Protein AF-A0A5C5Y5F8-F1 (afdb_monomer)

Structure (mmCIF, N/CA/C/O backbone):
data_AF-A0A5C5Y5F8-F1
#
_entry.id   AF-A0A5C5Y5F8-F1
#
loop_
_atom_site.group_PDB
_atom_site.id
_atom_site.type_symbol
_atom_site.label_atom_id
_atom_site.label_alt_id
_atom_site.label_comp_id
_atom_site.label_asym_id
_atom_site.label_entity_id
_atom_site.label_seq_id
_atom_site.pdbx_PDB_ins_code
_atom_site.Cartn_x
_atom_site.Cartn_y
_atom_site.Cartn_z
_atom_site.occupancy
_atom_site.B_iso_or_equiv
_atom_site.auth_seq_id
_atom_site.auth_comp_id
_atom_site.auth_asym_id
_atom_site.auth_atom_id
_atom_site.pdbx_PDB_model_num
ATOM 1 N N . MET A 1 1 ? -22.572 5.692 8.725 1.00 45.22 1 MET A N 1
ATOM 2 C CA . MET A 1 1 ? -22.097 5.586 7.324 1.00 45.22 1 MET A CA 1
ATOM 3 C C . MET A 1 1 ? -20.561 5.686 7.292 1.00 45.22 1 MET A C 1
ATOM 5 O O . MET A 1 1 ? -20.012 6.594 6.683 1.00 45.22 1 MET A O 1
ATOM 9 N N . PHE A 1 2 ? -19.858 4.784 7.994 1.00 50.84 2 PHE A N 1
ATOM 10 C CA . PHE A 1 2 ? -18.393 4.845 8.176 1.00 50.84 2 PHE A CA 1
ATOM 11 C C . PHE A 1 2 ? -17.602 4.019 7.145 1.00 50.84 2 PHE A C 1
ATOM 13 O O . PHE A 1 2 ? -16.431 4.307 6.921 1.00 50.84 2 PHE A O 1
ATOM 20 N N . GLY A 1 3 ? -18.253 3.084 6.436 1.00 60.44 3 GLY A N 1
ATOM 21 C CA . GLY A 1 3 ? -17.602 2.252 5.410 1.00 60.44 3 GLY A CA 1
ATOM 22 C C . GLY A 1 3 ? -16.986 3.058 4.264 1.00 60.44 3 GLY A C 1
ATOM 23 O O . GLY A 1 3 ? -15.860 2.814 3.865 1.00 60.44 3 GLY A O 1
ATOM 24 N N . ASN A 1 4 ? -17.635 4.142 3.831 1.00 75.56 4 ASN A N 1
ATOM 25 C CA . ASN A 1 4 ? -17.259 4.836 2.594 1.00 75.56 4 ASN A CA 1
ATOM 26 C C . ASN A 1 4 ? -15.853 5.485 2.619 1.00 75.56 4 ASN A C 1
ATOM 28 O O . ASN A 1 4 ? -15.231 5.650 1.575 1.00 75.56 4 ASN A O 1
ATOM 32 N N . ARG A 1 5 ? -15.325 5.878 3.790 1.00 80.94 5 ARG A N 1
ATOM 33 C CA . ARG A 1 5 ? -13.955 6.431 3.885 1.00 80.94 5 ARG A CA 1
ATOM 34 C C . ARG A 1 5 ? -12.899 5.330 3.856 1.00 80.94 5 ARG A C 1
ATOM 36 O O . ARG A 1 5 ? -11.928 5.449 3.112 1.00 80.94 5 ARG A O 1
ATOM 43 N N . LYS A 1 6 ? -13.131 4.256 4.610 1.00 83.56 6 LYS A N 1
ATOM 44 C CA . LYS A 1 6 ? -12.255 3.087 4.642 1.00 83.56 6 LYS A CA 1
ATOM 45 C C . LYS A 1 6 ? -12.235 2.381 3.286 1.00 83.56 6 LYS A C 1
ATOM 47 O O . LYS A 1 6 ? -11.163 2.150 2.749 1.00 83.56 6 LYS A O 1
ATOM 52 N N . ASP A 1 7 ? -13.399 2.165 2.678 1.00 86.75 7 ASP A N 1
ATOM 53 C CA . ASP A 1 7 ? -13.534 1.521 1.366 1.00 86.75 7 ASP A CA 1
ATOM 54 C C . ASP A 1 7 ? -12.803 2.303 0.270 1.00 86.75 7 ASP A C 1
ATOM 56 O O . ASP A 1 7 ? -12.129 1.717 -0.575 1.00 86.75 7 ASP A O 1
ATOM 60 N N . LYS A 1 8 ? -12.862 3.642 0.308 1.00 87.75 8 LYS A N 1
ATOM 61 C CA . LYS A 1 8 ? -12.098 4.494 -0.616 1.00 87.75 8 LYS A CA 1
ATOM 62 C C . LYS A 1 8 ? -10.593 4.332 -0.439 1.00 87.75 8 LYS A C 1
ATOM 64 O O . LYS A 1 8 ? -9.876 4.275 -1.437 1.00 87.75 8 LYS A O 1
ATOM 69 N N . LEU A 1 9 ? -10.112 4.269 0.801 1.00 89.69 9 LEU A N 1
ATOM 70 C CA . LEU A 1 9 ? -8.695 4.048 1.076 1.00 89.69 9 LEU A CA 1
ATOM 71 C C . LEU A 1 9 ? -8.271 2.634 0.678 1.00 89.69 9 LEU A C 1
ATOM 73 O O . LEU A 1 9 ? -7.252 2.487 0.017 1.00 89.69 9 LEU A O 1
ATOM 77 N N . GLN A 1 10 ? -9.082 1.617 0.968 1.00 88.88 10 GLN A N 1
ATOM 78 C CA . GLN A 1 10 ? -8.828 0.228 0.583 1.00 88.88 10 GLN A CA 1
ATOM 79 C C . GLN A 1 10 ? -8.762 0.069 -0.943 1.00 88.88 10 GLN A C 1
ATOM 81 O O . GLN A 1 10 ? -7.858 -0.573 -1.474 1.00 88.88 10 GLN A O 1
ATOM 86 N N . ALA A 1 11 ? -9.683 0.708 -1.669 1.00 91.94 11 ALA A N 1
ATOM 87 C CA . ALA A 1 11 ? -9.669 0.731 -3.128 1.00 91.94 11 ALA A CA 1
ATOM 88 C C . ALA A 1 11 ? -8.412 1.430 -3.670 1.00 91.94 11 ALA A C 1
ATOM 90 O O . ALA A 1 11 ? -7.806 0.962 -4.635 1.00 91.94 11 ALA A O 1
ATOM 91 N N . LYS A 1 12 ? -7.988 2.529 -3.033 1.00 91.56 12 LYS A N 1
ATOM 92 C CA . LYS A 1 12 ? -6.776 3.264 -3.410 1.00 91.56 12 LYS A CA 1
ATOM 93 C C . LYS A 1 12 ? -5.507 2.457 -3.119 1.00 91.56 12 LYS A C 1
ATOM 95 O O . LYS A 1 12 ? -4.630 2.415 -3.972 1.00 91.56 12 LYS A O 1
ATOM 100 N N . TYR A 1 13 ? -5.451 1.765 -1.982 1.00 93.75 13 TYR A N 1
ATOM 101 C CA . TYR A 1 13 ? -4.386 0.828 -1.624 1.00 93.75 13 TYR A CA 1
ATOM 102 C C . TYR A 1 13 ? -4.230 -0.268 -2.681 1.00 93.75 13 TYR A C 1
ATOM 104 O O . TYR A 1 13 ? -3.152 -0.434 -3.246 1.00 93.75 13 TYR A O 1
ATOM 112 N N . ASN A 1 14 ? -5.327 -0.958 -3.010 1.00 92.94 14 ASN A N 1
ATOM 113 C CA . ASN A 1 14 ? -5.317 -2.027 -4.007 1.00 92.94 14 ASN A CA 1
ATOM 114 C C . ASN A 1 14 ? -4.851 -1.518 -5.373 1.00 92.94 14 ASN A C 1
ATOM 116 O O . ASN A 1 14 ? -4.036 -2.166 -6.028 1.00 92.94 14 ASN A O 1
ATOM 120 N N . LYS A 1 15 ? -5.316 -0.331 -5.779 1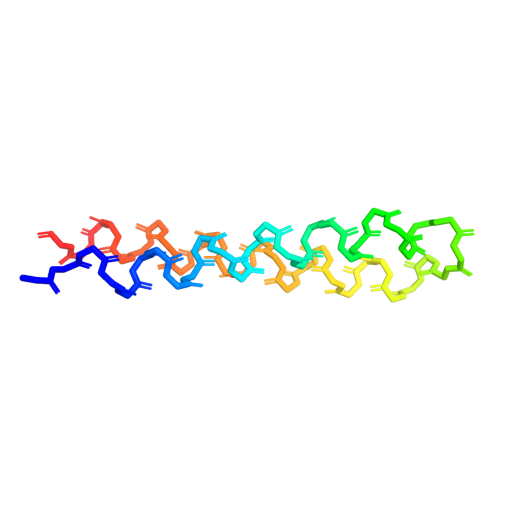.00 94.62 15 LYS A N 1
ATOM 121 C CA . LYS A 1 15 ? -4.902 0.288 -7.039 1.00 94.62 15 LYS A CA 1
ATOM 122 C C . LYS A 1 15 ? -3.407 0.608 -7.058 1.00 94.62 15 LYS A C 1
ATOM 124 O O . LYS A 1 15 ? -2.732 0.255 -8.018 1.00 94.62 15 LYS A O 1
ATOM 129 N N . LEU A 1 16 ? -2.882 1.231 -6.002 1.00 93.81 16 LEU A N 1
ATOM 130 C CA . LEU A 1 16 ? -1.454 1.550 -5.890 1.00 93.81 16 LEU A CA 1
ATOM 131 C C . LEU A 1 16 ? -0.588 0.292 -5.884 1.00 93.81 16 LEU A C 1
ATOM 133 O O . LEU A 1 16 ? 0.479 0.281 -6.491 1.00 93.81 16 LEU A O 1
ATOM 137 N N . MET A 1 17 ? -1.054 -0.777 -5.241 1.00 91.69 17 MET A N 1
ATOM 138 C CA . MET A 1 17 ? -0.310 -2.027 -5.185 1.00 91.69 17 MET A CA 1
ATOM 139 C C . MET A 1 17 ? -0.296 -2.754 -6.535 1.00 91.69 17 MET A C 1
ATOM 141 O O . MET A 1 17 ? 0.736 -3.293 -6.937 1.00 91.69 17 MET A O 1
ATOM 145 N N . GLN A 1 18 ? -1.405 -2.696 -7.277 1.00 93.88 18 GLN A N 1
ATOM 146 C CA . GLN A 1 18 ? -1.466 -3.192 -8.649 1.00 93.88 18 GLN A CA 1
ATOM 147 C C . GLN A 1 18 ? -0.574 -2.362 -9.588 1.00 93.88 18 GLN A C 1
ATOM 149 O O . GLN A 1 18 ? 0.232 -2.932 -10.319 1.00 93.88 18 GLN A O 1
ATOM 154 N N . GLU A 1 19 ? -0.634 -1.028 -9.505 1.00 93.12 19 GLU A N 1
ATOM 155 C CA . GLU A 1 19 ? 0.249 -0.129 -10.262 1.00 93.12 19 GLU A CA 1
ATO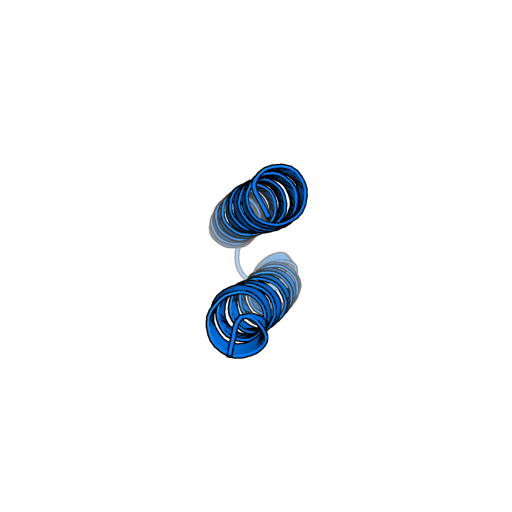M 156 C C . GLU A 1 19 ? 1.725 -0.386 -9.931 1.00 93.12 19 GLU A C 1
ATOM 158 O O . GLU A 1 19 ? 2.557 -0.461 -10.830 1.00 93.12 19 GLU A O 1
ATOM 163 N N . SER A 1 20 ? 2.060 -0.582 -8.652 1.00 94.12 20 SER A N 1
ATOM 164 C CA . SER A 1 20 ? 3.399 -0.972 -8.201 1.00 94.12 20 SER A CA 1
ATOM 165 C C . SER A 1 20 ? 3.853 -2.274 -8.860 1.00 94.12 20 SER A C 1
ATOM 167 O O . SER A 1 20 ? 4.993 -2.362 -9.318 1.00 94.12 20 SER A O 1
ATOM 169 N N . TYR A 1 21 ? 2.978 -3.281 -8.928 1.00 91.88 21 TYR A N 1
ATOM 170 C CA . TYR A 1 21 ? 3.296 -4.573 -9.531 1.00 91.88 21 TYR A CA 1
ATOM 171 C C . TYR A 1 21 ? 3.519 -4.459 -11.042 1.00 91.88 21 TYR A C 1
ATOM 173 O O . TYR A 1 21 ? 4.533 -4.935 -11.551 1.00 91.88 21 TYR A O 1
ATOM 181 N N . GLU A 1 22 ? 2.640 -3.757 -11.754 1.00 93.56 22 GLU A N 1
ATOM 182 C CA . GLU A 1 22 ? 2.792 -3.494 -13.189 1.00 93.56 22 GLU A CA 1
ATOM 183 C C . GLU A 1 22 ? 4.087 -2.713 -13.472 1.00 93.56 22 GLU A C 1
ATOM 185 O O . GLU A 1 22 ? 4.899 -3.102 -14.317 1.00 93.56 22 GLU A O 1
ATOM 190 N N . LEU A 1 23 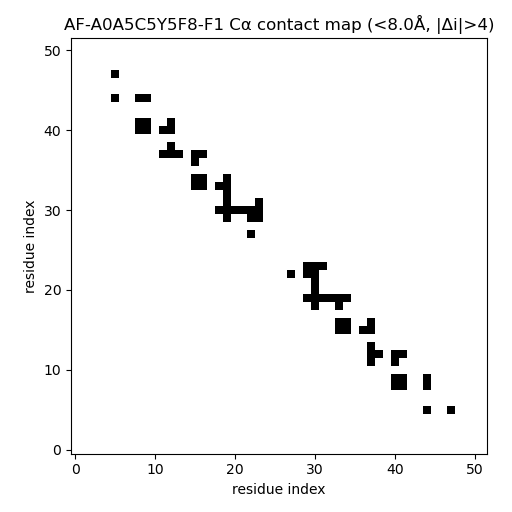? 4.354 -1.6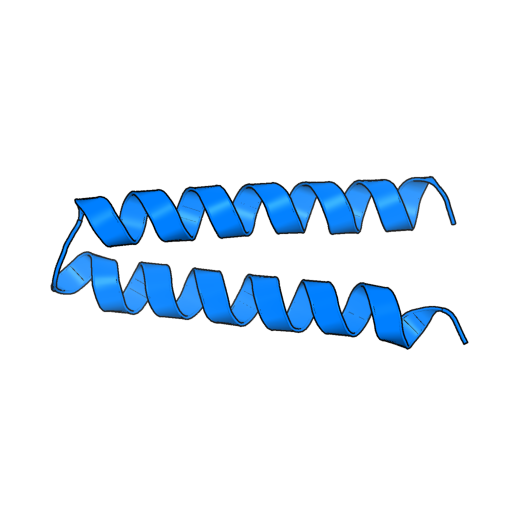69 -12.682 1.00 93.62 23 LEU A N 1
ATOM 191 C CA . LEU A 1 23 ? 5.572 -0.868 -12.776 1.00 93.62 23 LEU A CA 1
ATOM 192 C C . LEU A 1 23 ? 6.824 -1.633 -12.353 1.00 93.62 23 LEU A C 1
ATOM 194 O O . LEU A 1 23 ? 7.906 -1.240 -12.769 1.00 93.62 23 LEU A O 1
ATOM 198 N N . SER A 1 24 ? 6.735 -2.724 -11.589 1.00 89.12 24 SER A N 1
ATOM 199 C CA . SER A 1 24 ? 7.923 -3.508 -11.211 1.00 89.12 24 SER A CA 1
ATOM 200 C C . SER A 1 24 ? 8.636 -4.087 -12.438 1.00 89.12 24 SER A C 1
ATOM 202 O O . SER A 1 24 ? 9.860 -4.216 -12.445 1.00 89.12 24 SER A O 1
ATOM 204 N N . THR A 1 25 ? 7.872 -4.343 -13.505 1.00 91.19 25 THR A N 1
ATOM 205 C CA . THR A 1 25 ? 8.375 -4.871 -14.778 1.00 91.19 25 THR A CA 1
ATOM 206 C C . THR A 1 25 ? 8.892 -3.784 -15.723 1.00 91.19 25 THR A C 1
ATOM 208 O O . THR A 1 25 ? 9.739 -4.062 -16.567 1.00 91.19 25 THR A O 1
ATOM 211 N N . VAL A 1 26 ? 8.423 -2.540 -15.568 1.00 92.38 26 VAL A N 1
ATOM 212 C CA . VAL A 1 26 ? 8.720 -1.426 -16.488 1.00 92.38 26 VAL A CA 1
ATOM 213 C C . VAL A 1 26 ? 9.695 -0.415 -15.880 1.00 92.38 26 VAL A C 1
ATOM 215 O O . VAL A 1 26 ? 10.597 0.084 -16.548 1.00 92.38 26 VAL A O 1
ATOM 218 N N . ASN A 1 27 ? 9.508 -0.064 -14.610 1.00 92.62 27 ASN A N 1
ATOM 219 C CA . ASN A 1 27 ? 10.256 0.966 -13.907 1.00 92.62 27 ASN A CA 1
ATOM 220 C C . ASN A 1 27 ? 10.292 0.702 -12.394 1.00 92.62 27 ASN A C 1
ATOM 222 O O . ASN A 1 27 ? 9.417 1.140 -11.641 1.00 92.62 27 ASN A O 1
ATOM 226 N N . ARG A 1 28 ? 11.377 0.060 -11.945 1.00 91.94 28 ARG A N 1
ATOM 227 C CA . ARG A 1 28 ? 11.634 -0.238 -10.528 1.00 91.94 28 ARG A CA 1
ATOM 228 C C . ARG A 1 28 ? 11.502 0.972 -9.607 1.00 91.94 28 ARG A C 1
ATOM 230 O O . ARG A 1 28 ? 10.921 0.847 -8.542 1.00 91.94 28 ARG A O 1
ATOM 237 N N . LYS A 1 29 ? 11.987 2.147 -10.018 1.00 93.38 29 LYS A N 1
ATOM 238 C CA . LYS A 1 29 ? 11.933 3.344 -9.167 1.00 93.38 29 LYS A CA 1
ATOM 239 C C . LYS A 1 29 ? 10.490 3.784 -8.906 1.00 93.38 29 LYS A C 1
ATOM 241 O O . LYS A 1 29 ? 10.131 4.062 -7.769 1.00 93.38 29 LYS A O 1
ATOM 246 N N . LYS A 1 30 ? 9.655 3.804 -9.951 1.00 92.31 30 LYS A N 1
ATOM 247 C CA . LYS A 1 30 ? 8.227 4.125 -9.802 1.00 92.31 30 LYS A CA 1
ATOM 248 C C . LYS A 1 30 ? 7.463 3.031 -9.056 1.00 92.31 30 LYS A C 1
ATOM 250 O O . LYS A 1 30 ? 6.527 3.342 -8.331 1.00 92.31 30 LYS A O 1
ATOM 255 N N . SER A 1 31 ? 7.852 1.769 -9.235 1.00 93.00 31 SER A N 1
ATOM 256 C CA . SER A 1 31 ? 7.307 0.644 -8.470 1.00 93.00 31 SER A CA 1
ATOM 257 C C . SER A 1 31 ? 7.546 0.835 -6.971 1.00 93.00 31 SER A C 1
ATOM 259 O O . SER A 1 31 ? 6.594 0.808 -6.196 1.00 93.00 31 SER A O 1
ATOM 261 N N . ASP A 1 32 ? 8.785 1.146 -6.580 1.00 93.00 32 ASP A N 1
ATOM 262 C CA . ASP A 1 32 ? 9.152 1.392 -5.183 1.00 93.00 32 ASP A CA 1
ATOM 263 C C . ASP A 1 32 ? 8.393 2.598 -4.593 1.00 93.00 32 ASP A C 1
ATOM 265 O 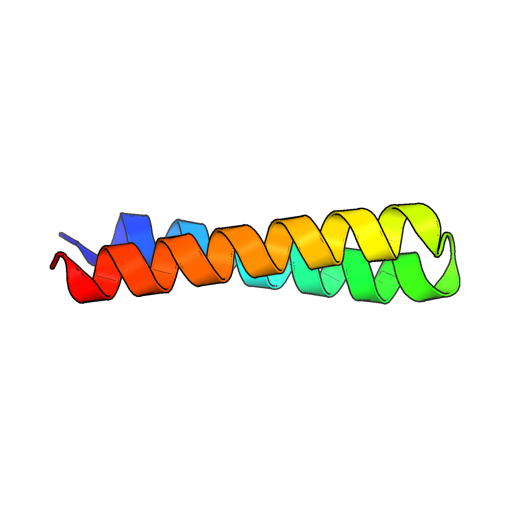O . ASP A 1 32 ? 7.878 2.508 -3.478 1.00 93.00 32 ASP A O 1
ATOM 269 N N . GLU A 1 33 ? 8.237 3.690 -5.355 1.00 94.38 33 GLU A N 1
ATOM 270 C CA . GLU A 1 33 ? 7.415 4.847 -4.954 1.00 94.38 33 GLU A CA 1
ATOM 271 C C . GLU A 1 33 ? 5.949 4.454 -4.710 1.00 94.38 3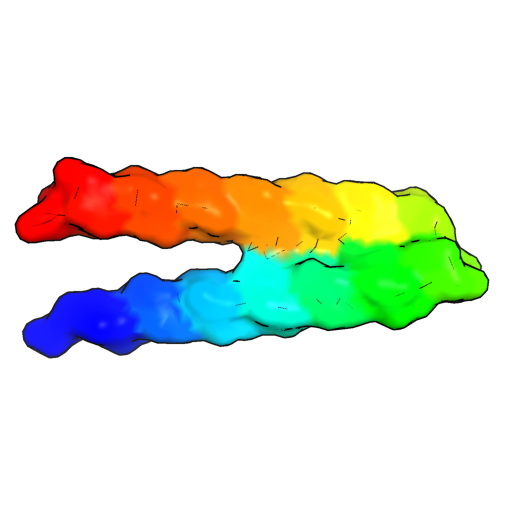3 GLU A C 1
ATOM 273 O O . GLU A 1 33 ? 5.379 4.798 -3.675 1.00 94.38 33 GLU A O 1
ATOM 278 N N . LYS A 1 34 ? 5.337 3.694 -5.626 1.00 93.56 34 LYS A N 1
ATOM 279 C CA . LYS A 1 34 ? 3.934 3.264 -5.505 1.00 93.56 34 LYS A CA 1
ATOM 280 C C . LYS A 1 34 ? 3.714 2.283 -4.362 1.00 93.56 34 LYS A C 1
ATOM 282 O O . LYS A 1 34 ? 2.676 2.336 -3.703 1.00 93.56 34 LYS A O 1
ATOM 287 N N . ARG A 1 35 ? 4.695 1.422 -4.097 1.00 92.69 35 ARG A N 1
ATOM 288 C CA . ARG A 1 35 ? 4.669 0.488 -2.970 1.00 92.69 35 ARG A CA 1
ATOM 289 C C . ARG A 1 35 ? 4.729 1.223 -1.632 1.00 92.69 35 ARG A C 1
ATOM 291 O O . ARG A 1 35 ? 3.954 0.894 -0.739 1.00 92.69 35 ARG A O 1
ATOM 298 N N . ALA A 1 36 ? 5.580 2.244 -1.518 1.00 94.31 36 ALA A N 1
ATOM 299 C CA . ALA A 1 36 ? 5.640 3.103 -0.335 1.00 94.31 36 ALA A CA 1
ATOM 300 C C . ALA A 1 36 ? 4.318 3.862 -0.119 1.00 94.31 36 ALA A C 1
ATOM 302 O O . ALA A 1 36 ? 3.782 3.872 0.987 1.00 94.31 36 ALA A O 1
ATOM 303 N N . GLU A 1 37 ? 3.745 4.413 -1.193 1.00 92.94 37 GLU A N 1
ATOM 304 C CA . GLU A 1 37 ? 2.457 5.118 -1.169 1.00 92.94 37 GLU A CA 1
ATOM 305 C C . GLU A 1 37 ? 1.309 4.184 -0.726 1.00 92.94 37 GLU A C 1
ATOM 307 O O . GLU A 1 37 ? 0.436 4.576 0.051 1.00 92.94 37 GLU A O 1
ATOM 312 N N . ALA A 1 38 ? 1.332 2.916 -1.159 1.00 93.69 38 ALA A N 1
ATOM 313 C CA . ALA A 1 38 ? 0.397 1.895 -0.696 1.00 93.69 38 ALA A CA 1
ATOM 314 C C . ALA A 1 38 ? 0.581 1.591 0.802 1.00 93.69 38 ALA A C 1
ATOM 316 O O . ALA A 1 38 ? -0.392 1.617 1.551 1.00 93.69 38 ALA A O 1
ATOM 317 N N . GLU A 1 39 ? 1.804 1.353 1.281 1.00 93.12 39 GLU A N 1
ATOM 318 C CA . GLU A 1 39 ? 2.060 1.102 2.711 1.00 93.12 39 GLU A CA 1
ATOM 319 C C . GLU A 1 39 ? 1.582 2.248 3.615 1.00 93.12 39 GLU A C 1
ATOM 321 O O . GLU A 1 39 ? 1.101 2.019 4.726 1.00 93.12 39 GLU A O 1
ATOM 326 N N . GLU A 1 40 ? 1.686 3.487 3.145 1.00 94.00 40 GLU A N 1
ATOM 327 C CA . GLU A 1 40 ? 1.245 4.672 3.876 1.00 94.00 40 GLU A CA 1
ATOM 328 C C . GLU A 1 40 ? -0.286 4.771 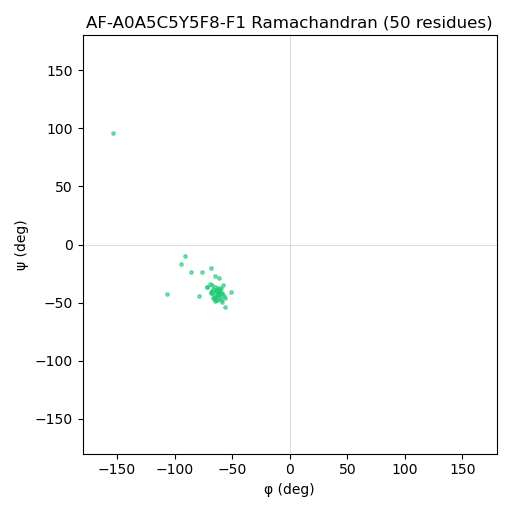3.949 1.00 94.00 40 GLU A C 1
ATOM 330 O O . GLU A 1 40 ? -0.842 5.128 4.989 1.00 94.00 40 GLU A O 1
ATOM 335 N N . ILE A 1 41 ? -0.990 4.373 2.882 1.00 92.38 41 ILE A N 1
ATOM 336 C CA . ILE A 1 41 ? -2.452 4.226 2.908 1.00 92.38 41 ILE A CA 1
ATOM 337 C C . ILE A 1 41 ? -2.880 3.069 3.812 1.00 92.38 41 ILE A C 1
ATOM 339 O O . ILE A 1 41 ? -3.854 3.222 4.545 1.00 92.38 41 ILE A O 1
ATOM 343 N N . GLY A 1 42 ? -2.163 1.942 3.797 1.00 90.06 42 GLY A N 1
ATOM 344 C CA . GLY A 1 42 ? -2.421 0.822 4.707 1.00 90.06 42 GLY A CA 1
ATOM 345 C C . GLY A 1 42 ? -2.374 1.269 6.169 1.00 90.06 42 GLY A C 1
ATOM 346 O O . GLY A 1 42 ? -3.316 1.034 6.918 1.00 90.06 42 GLY A O 1
ATOM 347 N N . ARG A 1 43 ? -1.347 2.046 6.536 1.00 92.38 43 ARG A N 1
ATOM 348 C CA . ARG A 1 43 ? -1.239 2.650 7.873 1.00 92.38 43 ARG A CA 1
ATOM 349 C C . ARG A 1 43 ? -2.398 3.590 8.205 1.00 92.38 43 ARG A C 1
ATOM 351 O O . ARG A 1 43 ? -2.915 3.531 9.314 1.00 92.38 43 ARG A O 1
ATOM 358 N N . GLN A 1 44 ? -2.843 4.417 7.258 1.00 89.25 44 GLN A N 1
ATOM 359 C CA . GLN A 1 44 ? -4.009 5.288 7.467 1.00 89.25 44 GLN A CA 1
ATOM 360 C C . GLN A 1 44 ? -5.304 4.495 7.666 1.00 89.25 44 GLN A C 1
ATOM 362 O O . GLN A 1 44 ? -6.156 4.916 8.445 1.00 89.25 44 GLN A O 1
ATOM 367 N N . ILE A 1 45 ? -5.472 3.369 6.964 1.00 89.31 45 ILE A N 1
ATOM 368 C CA . ILE A 1 45 ? -6.620 2.471 7.145 1.00 89.31 45 ILE A CA 1
ATOM 369 C C . ILE A 1 45 ? -6.595 1.881 8.555 1.00 89.31 45 ILE A C 1
ATOM 371 O O . ILE A 1 45 ? -7.613 1.953 9.239 1.00 89.31 45 ILE A O 1
ATOM 3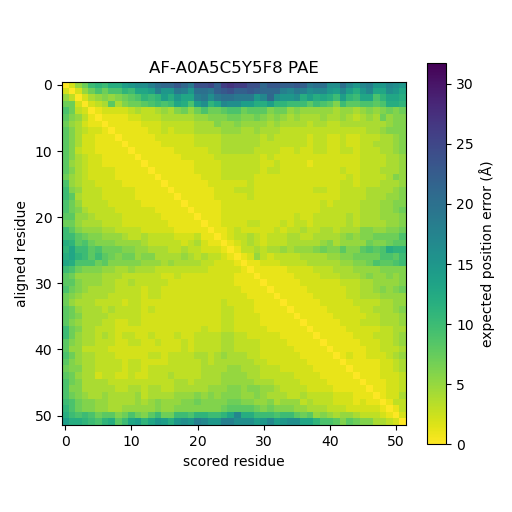75 N N . ASP A 1 46 ? -5.444 1.374 8.997 1.00 88.69 46 ASP A N 1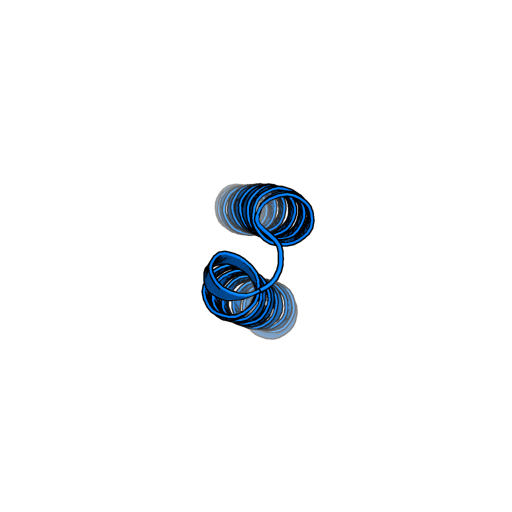
ATOM 376 C CA . ASP A 1 46 ? -5.273 0.804 10.337 1.00 88.69 46 ASP A CA 1
ATOM 377 C C . ASP A 1 46 ? -5.509 1.853 11.432 1.00 88.69 46 ASP A C 1
ATOM 379 O O . ASP A 1 46 ? -6.189 1.585 12.419 1.00 88.69 46 ASP A O 1
ATOM 383 N N . GLU A 1 47 ? -4.995 3.076 11.266 1.00 89.19 47 GLU A N 1
ATOM 384 C CA . GLU A 1 47 ? -5.255 4.179 12.199 1.00 89.19 47 GLU A CA 1
ATOM 385 C C . GLU A 1 47 ? -6.731 4.577 12.226 1.00 89.19 47 GLU A C 1
ATOM 387 O O . GLU A 1 47 ? -7.275 4.824 13.302 1.00 89.19 47 GLU A O 1
ATOM 392 N N . LEU A 1 48 ? -7.396 4.605 11.068 1.00 86.19 48 LEU A N 1
ATOM 393 C CA . LEU A 1 48 ? -8.833 4.861 10.979 1.00 86.19 48 LEU A CA 1
ATOM 394 C C . LEU A 1 48 ? -9.657 3.767 11.651 1.00 86.19 48 LEU A C 1
ATOM 396 O O . LEU A 1 48 ? -10.653 4.091 12.287 1.00 86.19 48 LEU A O 1
ATOM 400 N N . GLU A 1 49 ? -9.261 2.501 11.522 1.00 82.50 49 GLU A N 1
ATOM 401 C CA . GLU A 1 49 ? -9.893 1.399 12.252 1.00 82.50 49 GLU A CA 1
ATOM 402 C C . GLU A 1 49 ? -9.657 1.500 13.753 1.00 82.50 49 GLU A C 1
ATOM 404 O O . GLU A 1 49 ? -10.554 1.210 14.533 1.00 82.50 49 GLU A O 1
ATOM 409 N N . LYS A 1 50 ? -8.463 1.927 14.166 1.00 84.06 50 LYS A N 1
ATOM 410 C CA . LYS A 1 50 ? -8.093 2.019 15.579 1.00 84.06 50 LYS A CA 1
ATOM 411 C C . LYS A 1 50 ? -8.712 3.228 16.288 1.00 84.06 50 LYS A C 1
ATOM 413 O O . LYS A 1 50 ? -8.822 3.216 17.511 1.00 84.06 50 LYS A O 1
ATOM 418 N N . GLN A 1 51 ? -9.066 4.276 15.541 1.00 75.75 51 GLN A N 1
ATOM 419 C CA . GLN A 1 51 ? -9.758 5.468 16.045 1.00 75.75 51 GLN A CA 1
ATOM 420 C C . GLN A 1 51 ? -11.295 5.379 15.966 1.00 75.75 51 GLN A C 1
ATOM 422 O O . GLN A 1 51 ? -11.961 6.269 16.500 1.00 75.75 51 GLN A O 1
ATOM 427 N N . ALA A 1 52 ? -11.851 4.368 15.288 1.00 63.94 52 ALA A N 1
ATOM 428 C CA . ALA A 1 52 ? -13.294 4.147 15.136 1.00 63.94 52 ALA A CA 1
ATOM 429 C C . ALA A 1 52 ? -13.862 3.238 16.234 1.00 63.94 52 ALA A C 1
ATOM 431 O O . ALA A 1 52 ? -15.037 3.472 16.603 1.00 63.94 52 ALA A O 1
#

Sequence (52 aa):
MFGNRKDKLQAKYNKLMQESYELSTVNRKKSDEKRAEAEEIGRQIDELEKQA

pLDDT: mean 87.72, std 10.55, range [45.22, 94.62]

Organism: NCBI:txid2527996

Secondary structure (DSSP, 8-state):
--HHHHHHHHHHHHHHHHHHHHHHHH-HHHHHHHHHHHHHHHHHHHHHHHH-

Solvent-accessible surface area (backbone atoms only — not comparable to full-atom values): 2770 Å² total; per-residue (Å²): 135,70,60,67,64,50,51,52,47,53,52,49,26,54,49,29,44,51,52,13,56,60,25,53,80,77,38,55,71,60,10,54,52,27,42,51,56,20,54,54,42,50,50,51,47,53,49,53,61,73,76,104

Radius of gyration: 12.34 Å; Cα contacts (8 Å, |Δi|>4): 38; chains: 1; bounding box: 34×11×32 Å

Nearest PDB structures (foldseek):
  4abm-assembly1_B  TM=9.271E-01  e=3.669E+00  Homo sapiens
  6b87-assembly3_C  TM=8.444E-01  e=8.641E+00  synthetic construct

Foldseek 3Di:
DLVPVLVVLVVLLVVLQVVLVVCVVPPPVSSVVSPVVSVVSVVVSVVSVVVD

Mean predicted aligned error: 4.28 Å

InterPro domains:
  IPR045493 Protein of unknown function DUF6435 [NF033487] (4-49)